Protein AF-A0A1H1PQ62-F1 (afdb_monomer)

Structure (mmCIF, N/CA/C/O backbone):
data_AF-A0A1H1PQ62-F1
#
_entry.id   AF-A0A1H1PQ62-F1
#
loop_
_atom_site.group_PDB
_atom_site.id
_atom_site.type_symbol
_atom_site.label_atom_id
_atom_site.label_alt_id
_atom_site.label_comp_id
_atom_site.label_asym_id
_atom_site.label_entity_id
_atom_site.label_seq_id
_atom_site.pdbx_PDB_ins_code
_atom_site.Cartn_x
_atom_site.Cartn_y
_atom_site.Cartn_z
_atom_site.occupancy
_atom_site.B_iso_or_equiv
_atom_site.auth_seq_id
_atom_site.auth_comp_id
_atom_site.auth_asym_id
_atom_site.auth_atom_id
_atom_site.pdbx_PDB_model_num
ATOM 1 N N . MET A 1 1 ? -14.845 -15.224 19.064 1.00 60.75 1 MET A N 1
ATOM 2 C CA . MET A 1 1 ? -15.427 -14.970 17.728 1.00 60.75 1 MET A CA 1
ATOM 3 C C . MET A 1 1 ? -15.476 -13.468 17.4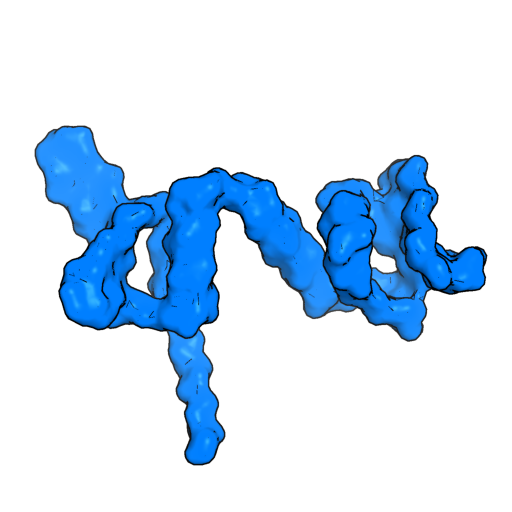80 1.00 60.75 1 MET A C 1
ATOM 5 O O . MET A 1 1 ? -15.979 -12.739 18.328 1.00 60.75 1 MET A O 1
ATOM 9 N N . ILE A 1 2 ? -14.899 -12.996 16.369 1.00 67.56 2 ILE A N 1
ATOM 10 C CA . ILE A 1 2 ? -14.927 -11.572 16.002 1.00 67.56 2 ILE A CA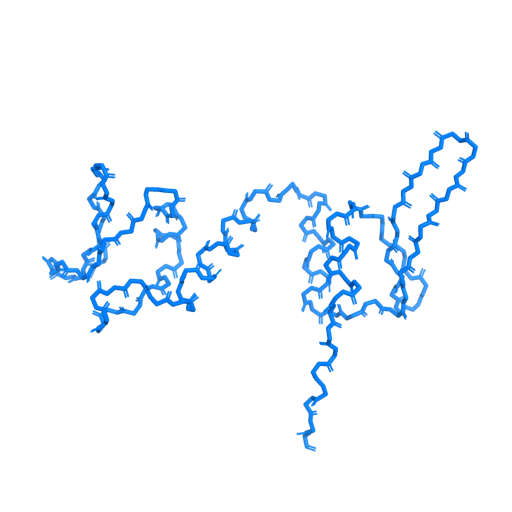 1
ATOM 11 C C . ILE A 1 2 ? -16.142 -11.336 15.113 1.00 67.56 2 ILE A C 1
ATOM 13 O O . ILE A 1 2 ? -16.270 -11.981 14.075 1.00 67.56 2 ILE A O 1
ATOM 17 N N . HIS A 1 3 ? -17.009 -10.405 15.500 1.00 73.62 3 HIS A N 1
ATOM 18 C CA . HIS A 1 3 ? -18.148 -10.001 14.684 1.00 73.62 3 HIS A CA 1
ATOM 19 C C . HIS A 1 3 ? -18.183 -8.481 14.519 1.00 73.62 3 HIS A C 1
ATOM 21 O O . HIS A 1 3 ? -17.653 -7.719 15.335 1.00 73.62 3 HIS A O 1
ATOM 27 N N . ILE A 1 4 ? -18.778 -8.039 13.416 1.00 77.00 4 ILE A N 1
ATOM 28 C CA . ILE A 1 4 ? -18.813 -6.637 13.022 1.00 77.00 4 ILE A CA 1
ATOM 29 C C . ILE A 1 4 ? -20.263 -6.204 12.862 1.00 77.00 4 ILE A C 1
ATOM 31 O O . ILE A 1 4 ? -21.037 -6.886 12.198 1.00 77.00 4 ILE A O 1
ATOM 35 N N . ASN A 1 5 ? -20.610 -5.054 13.439 1.00 76.56 5 ASN A N 1
ATOM 36 C CA . ASN A 1 5 ? -21.908 -4.423 13.231 1.00 76.56 5 ASN A CA 1
ATOM 37 C C . ASN A 1 5 ? -21.738 -3.150 12.386 1.00 76.56 5 ASN A C 1
ATOM 39 O O . ASN A 1 5 ? -21.158 -2.153 12.841 1.00 76.56 5 ASN A O 1
ATOM 43 N N . GLU A 1 6 ? -22.202 -3.219 11.139 1.00 65.50 6 GLU A N 1
ATOM 44 C CA . GLU A 1 6 ? -22.123 -2.152 10.143 1.00 65.50 6 GLU A CA 1
ATOM 45 C C . GLU A 1 6 ? -23.266 -1.149 10.356 1.00 65.50 6 GLU A C 1
ATOM 47 O O . GLU A 1 6 ? -24.419 -1.388 10.019 1.00 65.50 6 GLU A O 1
ATOM 52 N N . THR A 1 7 ? -22.938 0.001 10.944 1.00 68.12 7 THR A N 1
ATOM 53 C CA . THR A 1 7 ? -23.837 1.167 11.052 1.00 68.12 7 THR A CA 1
ATOM 54 C C . THR A 1 7 ? -23.104 2.408 10.512 1.00 68.12 7 THR A C 1
ATOM 56 O O . THR A 1 7 ? -22.156 2.275 9.740 1.00 68.12 7 THR A O 1
ATOM 59 N N . ALA A 1 8 ? -23.458 3.636 10.916 1.00 59.69 8 ALA A N 1
ATOM 60 C CA . ALA A 1 8 ? -22.713 4.852 10.540 1.00 59.69 8 ALA A CA 1
ATOM 61 C C . ALA A 1 8 ? -21.238 4.848 11.008 1.00 59.69 8 ALA A C 1
ATOM 63 O O . ALA A 1 8 ? -20.391 5.545 10.447 1.00 59.69 8 ALA A O 1
ATOM 64 N N . ARG A 1 9 ? -20.919 4.062 12.044 1.00 68.44 9 ARG A N 1
ATOM 65 C CA . ARG A 1 9 ? -19.550 3.718 12.435 1.00 68.44 9 ARG A CA 1
ATOM 66 C C . ARG A 1 9 ? -19.500 2.238 12.788 1.00 68.44 9 ARG A C 1
ATOM 68 O O . ARG A 1 9 ? -20.246 1.780 13.651 1.00 68.44 9 ARG A O 1
ATOM 75 N N . THR A 1 10 ? -18.602 1.512 12.148 1.00 82.44 10 THR A N 1
ATOM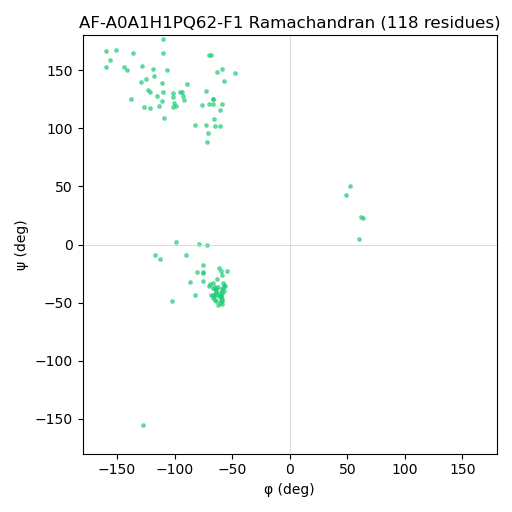 76 C CA . THR A 1 10 ? -18.498 0.062 12.273 1.00 82.44 10 THR A CA 1
ATOM 77 C C . THR A 1 10 ? -17.983 -0.331 13.656 1.00 82.44 10 THR A C 1
ATOM 79 O O . THR A 1 10 ? -16.900 0.090 14.071 1.00 82.44 10 THR A O 1
ATOM 82 N N . LYS A 1 11 ? -18.767 -1.115 14.401 1.00 86.31 11 LYS A N 1
ATOM 83 C CA . LYS A 1 11 ? -18.390 -1.609 15.732 1.00 86.31 11 LYS A CA 1
ATOM 84 C C . LYS A 1 11 ? -17.780 -2.999 15.614 1.00 86.31 11 LYS A C 1
ATOM 86 O O . LYS A 1 11 ? -18.355 -3.877 14.981 1.00 86.31 11 LYS A O 1
ATOM 91 N N . VAL A 1 12 ? -16.631 -3.175 16.250 1.00 85.19 12 VAL A N 1
ATOM 92 C CA . VAL A 1 12 ? -15.888 -4.428 16.334 1.00 85.19 12 VAL A CA 1
ATOM 93 C C . VAL A 1 12 ? -16.139 -5.047 17.697 1.00 85.19 12 VAL A C 1
ATOM 95 O O . VAL A 1 12 ? -15.927 -4.389 18.722 1.00 85.19 12 VAL A O 1
ATOM 98 N N . PHE A 1 13 ? -16.555 -6.305 17.689 1.00 83.88 13 PHE A N 1
ATOM 99 C CA . PHE A 1 13 ? -16.799 -7.095 18.882 1.00 83.88 13 PHE A CA 1
ATOM 100 C C . PHE A 1 13 ? -15.872 -8.306 18.913 1.00 83.88 13 PHE A C 1
ATOM 102 O O . PHE A 1 13 ? -15.556 -8.884 17.872 1.00 83.88 13 PHE A O 1
ATOM 109 N N . LEU A 1 14 ? -15.450 -8.678 20.115 1.00 83.25 14 LEU A N 1
ATOM 110 C CA . LEU A 1 14 ? -14.702 -9.893 20.407 1.00 83.25 14 LEU A CA 1
ATOM 111 C C . LEU A 1 14 ? -15.461 -10.617 21.515 1.00 83.25 14 LEU A C 1
ATOM 113 O O . LEU A 1 14 ? -15.631 -10.044 22.588 1.00 83.25 14 LEU A O 1
ATOM 117 N N . ASP A 1 15 ? -15.942 -11.828 21.232 1.00 82.38 15 ASP A N 1
ATOM 118 C CA . ASP A 1 15 ? -16.724 -12.634 22.186 1.00 82.38 15 ASP A CA 1
ATOM 119 C C . ASP A 1 15 ? -17.906 -11.836 22.761 1.00 82.38 15 ASP A C 1
ATOM 121 O O . ASP A 1 15 ? -18.056 -11.663 23.968 1.00 82.38 15 ASP A O 1
ATOM 125 N N . ASP A 1 16 ? -18.678 -11.236 21.851 1.00 81.31 16 ASP A N 1
ATOM 126 C CA . ASP A 1 16 ? -19.847 -10.386 22.118 1.00 81.31 16 ASP A CA 1
ATOM 127 C C . ASP A 1 16 ? -19.598 -9.123 22.952 1.00 81.31 16 ASP A C 1
ATOM 129 O O . ASP A 1 16 ? -20.500 -8.320 23.193 1.00 81.31 16 ASP A O 1
ATOM 133 N N . THR A 1 17 ? -18.337 -8.856 23.284 1.00 82.06 17 THR A N 1
ATOM 134 C CA . THR A 1 17 ? -17.9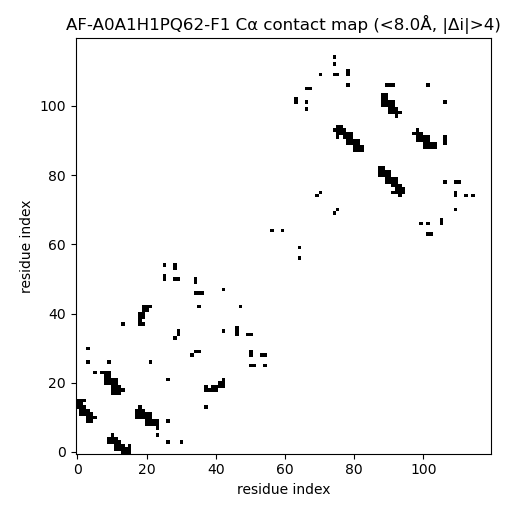19 -7.637 23.964 1.00 82.06 17 THR A CA 1
ATOM 135 C C . THR A 1 17 ? -17.501 -6.592 22.940 1.00 82.06 17 THR A C 1
ATOM 137 O O . THR A 1 17 ? -16.665 -6.849 22.074 1.00 82.06 17 THR A O 1
ATOM 140 N N . HIS A 1 18 ? -18.065 -5.382 23.025 1.00 85.44 18 HIS A N 1
ATOM 141 C CA . HIS A 1 18 ? -17.647 -4.271 22.166 1.00 85.44 18 HIS A CA 1
ATOM 142 C C . HIS A 1 18 ? -16.214 -3.859 22.499 1.00 85.44 18 HIS A C 1
ATOM 144 O O . HIS A 1 18 ? -15.912 -3.447 23.617 1.00 85.44 18 HIS A O 1
ATOM 150 N N . VAL A 1 19 ? -15.341 -3.934 21.500 1.00 86.88 19 VAL A N 1
ATOM 151 C CA . VAL A 1 19 ? -13.916 -3.644 21.657 1.00 86.88 19 VAL A CA 1
ATOM 152 C C . VAL A 1 19 ? -13.569 -2.267 21.112 1.00 86.88 19 VAL A C 1
ATOM 154 O O . VAL A 1 19 ? -12.859 -1.486 21.751 1.00 86.88 19 VAL A O 1
ATOM 157 N N . LYS A 1 20 ? -14.021 -1.965 19.890 1.00 87.25 20 LYS A N 1
ATOM 158 C CA . LYS A 1 20 ? -13.591 -0.755 19.184 1.00 87.25 20 LYS A CA 1
ATOM 159 C C . LYS A 1 20 ? -14.599 -0.317 18.136 1.00 87.25 20 LYS A C 1
ATOM 161 O O . LYS A 1 20 ? -15.414 -1.095 17.654 1.00 87.25 20 LYS A O 1
ATOM 166 N N . THR A 1 21 ? -14.530 0.955 17.774 1.00 86.75 21 THR A N 1
ATOM 167 C CA . THR A 1 21 ? -15.286 1.523 16.658 1.00 86.75 21 THR A CA 1
ATOM 168 C C . THR A 1 21 ? -14.306 1.987 15.589 1.00 86.75 21 THR A C 1
ATOM 170 O O . THR A 1 21 ? -13.374 2.737 15.894 1.00 86.75 21 THR A O 1
ATOM 173 N N . ILE A 1 22 ? -14.514 1.548 14.350 1.00 86.75 22 ILE A N 1
ATOM 174 C CA . ILE A 1 22 ? -13.677 1.868 13.194 1.00 86.75 22 ILE A CA 1
ATOM 175 C C . ILE A 1 22 ? -14.479 2.606 12.113 1.00 86.75 22 ILE A C 1
ATOM 177 O O . ILE A 1 22 ? -15.694 2.422 12.002 1.00 86.75 22 ILE A O 1
ATOM 181 N N . PRO A 1 23 ? -13.824 3.458 11.307 1.00 87.06 23 PRO A N 1
ATOM 182 C CA . PRO A 1 23 ? -14.413 3.978 10.077 1.00 87.06 23 PRO A CA 1
ATOM 183 C C . PRO A 1 23 ? -14.843 2.856 9.122 1.00 87.06 23 PRO A C 1
ATOM 185 O O . PRO A 1 23 ? -14.096 1.897 8.931 1.00 87.06 23 PRO A O 1
ATOM 188 N N . ASN A 1 24 ? -15.994 3.022 8.461 1.00 86.69 24 ASN A N 1
ATOM 189 C CA . ASN A 1 24 ? -16.571 1.999 7.575 1.00 86.69 24 ASN A CA 1
ATOM 190 C C . ASN A 1 24 ? -15.652 1.605 6.411 1.00 86.69 24 ASN A C 1
ATOM 192 O O . ASN A 1 24 ? -15.706 0.469 5.953 1.00 86.69 24 ASN A O 1
ATOM 196 N N . LYS A 1 25 ? -14.758 2.502 5.975 1.00 87.50 25 LYS A N 1
ATOM 197 C CA . LYS A 1 25 ? -13.781 2.206 4.918 1.00 87.50 25 LYS A CA 1
ATOM 198 C C . LYS A 1 25 ? -12.811 1.066 5.258 1.00 87.50 25 LYS A C 1
ATOM 200 O O . LYS A 1 25 ? -12.226 0.495 4.352 1.00 87.50 25 LYS A O 1
ATOM 205 N N . TYR A 1 26 ? -12.626 0.728 6.538 1.00 87.94 26 TYR A N 1
ATOM 206 C CA . TYR A 1 26 ? -11.720 -0.353 6.946 1.00 87.94 26 TYR A CA 1
ATOM 207 C C . TYR A 1 26 ? -12.427 -1.680 7.241 1.00 87.94 26 TYR A C 1
ATOM 209 O O . TYR A 1 26 ? -11.772 -2.627 7.671 1.00 87.94 26 TYR A O 1
ATOM 217 N N . THR A 1 27 ? -13.745 -1.757 7.059 1.00 86.50 27 THR A N 1
ATOM 218 C CA . THR A 1 27 ? -14.547 -2.911 7.487 1.00 86.50 27 THR A CA 1
ATOM 219 C C . THR A 1 27 ? -14.085 -4.211 6.845 1.00 86.50 27 THR A C 1
ATOM 221 O O . THR A 1 27 ? -13.777 -5.164 7.557 1.00 86.50 27 THR A O 1
ATOM 224 N N . ASP A 1 28 ? -13.951 -4.231 5.519 1.00 85.25 28 ASP A N 1
ATOM 225 C CA . ASP A 1 28 ? -13.553 -5.439 4.787 1.00 85.25 28 ASP A CA 1
ATOM 226 C C . ASP A 1 28 ? -12.140 -5.889 5.154 1.00 85.25 28 ASP A C 1
ATOM 228 O O . ASP A 1 28 ? -11.890 -7.064 5.397 1.00 85.25 28 ASP A O 1
ATOM 232 N N . ILE A 1 29 ? -11.222 -4.931 5.291 1.00 86.94 29 ILE A N 1
ATOM 233 C CA . ILE A 1 29 ? -9.843 -5.195 5.714 1.00 86.94 29 ILE A CA 1
ATOM 234 C C . ILE A 1 29 ? -9.826 -5.836 7.099 1.00 86.94 29 ILE A C 1
ATOM 236 O O . ILE A 1 29 ? -9.042 -6.746 7.365 1.00 86.94 29 ILE A O 1
ATOM 240 N N . PHE A 1 30 ? -10.678 -5.352 8.001 1.00 83.62 30 PHE A N 1
ATOM 241 C CA . PHE A 1 30 ? -10.738 -5.875 9.352 1.00 83.62 30 PHE A CA 1
ATOM 242 C C . PHE A 1 30 ? -11.332 -7.290 9.407 1.00 83.62 30 PHE A C 1
ATOM 244 O O . PHE A 1 30 ? -10.839 -8.100 10.196 1.00 83.62 30 PHE A O 1
ATOM 251 N N . LYS A 1 31 ? -12.321 -7.607 8.555 1.00 83.38 31 LYS A N 1
ATOM 252 C CA . LYS A 1 31 ? -12.846 -8.978 8.391 1.00 83.38 31 LYS A CA 1
ATOM 253 C C . LYS A 1 31 ? -11.755 -9.953 7.952 1.00 83.38 31 LYS A C 1
ATOM 255 O O . LYS A 1 31 ? -11.741 -11.082 8.418 1.00 83.38 31 LYS A O 1
ATOM 260 N N . GLU A 1 32 ? -10.851 -9.509 7.083 1.00 83.19 32 GLU A N 1
ATOM 261 C CA . GLU A 1 32 ? -9.795 -10.353 6.517 1.00 83.19 32 GLU A CA 1
ATOM 262 C C . GLU A 1 32 ? -8.575 -10.506 7.443 1.00 83.19 32 GLU A C 1
ATOM 264 O O . GLU A 1 32 ? -8.031 -11.600 7.571 1.00 83.19 32 GLU A O 1
ATOM 269 N N . LYS A 1 33 ? -8.104 -9.412 8.063 1.00 80.94 33 LYS A N 1
ATOM 270 C CA . LYS A 1 33 ? -6.779 -9.368 8.716 1.00 80.94 33 LYS A CA 1
ATOM 271 C C . LYS A 1 33 ? -6.801 -9.228 10.246 1.00 80.94 33 LYS A C 1
ATOM 273 O O . LYS A 1 33 ? -5.750 -9.366 10.862 1.00 80.94 33 LYS A O 1
ATOM 278 N N . HIS A 1 34 ? -7.941 -8.908 10.866 1.00 79.88 34 HIS A N 1
ATOM 279 C CA . HIS A 1 34 ? -8.095 -8.789 12.330 1.00 79.88 34 HIS A CA 1
ATOM 280 C C . HIS A 1 34 ? -7.022 -7.931 13.058 1.00 79.88 34 HIS A C 1
ATOM 282 O O . HIS A 1 34 ? -6.557 -8.267 14.141 1.00 79.88 34 HIS A O 1
ATOM 288 N N . ILE A 1 35 ? -6.652 -6.776 12.492 1.00 77.50 35 ILE A N 1
ATOM 289 C CA . ILE A 1 35 ? -5.476 -5.950 12.879 1.00 77.50 35 ILE A CA 1
ATOM 290 C C . ILE A 1 35 ? -5.602 -5.205 14.241 1.00 77.50 35 ILE A C 1
ATOM 292 O O . ILE A 1 35 ? -4.699 -4.487 14.667 1.00 77.50 35 ILE A O 1
ATOM 296 N N . ILE A 1 36 ? -6.716 -5.325 14.964 1.00 79.69 36 ILE A N 1
ATOM 297 C CA . ILE A 1 36 ? -7.014 -4.463 16.123 1.00 79.69 36 ILE A CA 1
ATOM 298 C C . ILE A 1 36 ? -6.553 -5.100 17.434 1.00 79.69 36 ILE A C 1
ATOM 300 O O . ILE A 1 36 ? -6.916 -6.226 17.755 1.00 79.69 36 ILE A O 1
ATOM 304 N N . ASN A 1 37 ? -5.846 -4.320 18.253 1.00 80.38 37 ASN A N 1
ATOM 305 C CA . ASN A 1 37 ? -5.563 -4.646 19.642 1.00 80.38 37 ASN A CA 1
ATOM 306 C C . ASN A 1 37 ? -6.815 -4.408 20.508 1.00 80.38 37 ASN A C 1
ATOM 308 O O . ASN A 1 37 ? -7.274 -3.256 20.609 1.00 80.38 37 ASN A O 1
ATOM 312 N N . PRO A 1 38 ? -7.331 -5.453 21.184 1.00 78.62 38 PRO A N 1
ATOM 313 C CA . PRO A 1 38 ? -8.566 -5.347 21.941 1.00 78.62 38 PRO A CA 1
ATOM 314 C C . PRO A 1 38 ? -8.443 -4.596 23.272 1.00 78.62 38 PRO A C 1
ATOM 316 O O . PRO A 1 38 ? -9.437 -4.111 23.801 1.00 78.62 38 PRO A O 1
ATOM 319 N N . LEU A 1 39 ? -7.230 -4.426 23.801 1.00 81.62 39 LEU A N 1
ATOM 320 C CA . LEU A 1 39 ? -7.000 -3.776 25.096 1.00 81.62 39 LEU A CA 1
ATOM 321 C C . LEU A 1 39 ? -7.149 -2.251 25.031 1.00 81.62 39 LEU A C 1
ATOM 323 O O . LEU A 1 39 ? -7.408 -1.590 26.037 1.00 81.62 39 LEU A O 1
ATOM 327 N N . LYS A 1 40 ? -6.961 -1.656 23.849 1.00 82.38 40 LYS A N 1
ATOM 328 C CA . LYS A 1 40 ? -7.013 -0.200 23.673 1.00 82.38 40 LYS A CA 1
ATOM 329 C C . LYS A 1 40 ? -8.354 0.204 23.087 1.00 82.38 40 LYS A C 1
ATOM 331 O O . LYS A 1 40 ? -8.647 -0.157 21.961 1.00 82.38 40 LYS A O 1
ATOM 336 N N . LYS A 1 41 ? -9.115 1.060 23.780 1.00 79.81 41 LYS A N 1
ATOM 337 C CA . LYS A 1 41 ? -10.448 1.519 23.326 1.00 79.81 41 LYS A CA 1
ATOM 338 C C . LYS A 1 41 ? -10.439 2.328 22.019 1.00 79.81 41 LYS A C 1
ATOM 340 O O . LYS A 1 41 ? -11.418 2.329 21.281 1.00 79.81 41 LYS A O 1
ATOM 345 N N . ARG A 1 42 ? -9.355 3.057 21.723 1.00 83.62 42 ARG A N 1
ATOM 346 C CA . ARG A 1 42 ? -9.215 3.884 20.506 1.00 83.62 42 ARG A CA 1
ATOM 347 C C . ARG A 1 42 ? -8.248 3.240 19.516 1.00 83.62 42 ARG A C 1
ATOM 349 O O . ARG A 1 42 ? -7.296 2.582 19.926 1.00 83.62 42 ARG A O 1
ATOM 356 N N . LEU A 1 43 ? -8.468 3.485 18.222 1.00 85.88 43 LEU A N 1
ATOM 357 C CA . LEU A 1 43 ? -7.490 3.169 17.179 1.00 85.88 43 LEU A CA 1
ATOM 358 C C . LEU A 1 43 ? -6.200 3.953 17.440 1.00 85.88 43 LEU A C 1
ATOM 360 O O . LEU A 1 43 ? -6.200 5.190 17.388 1.00 85.88 43 LEU A O 1
ATOM 364 N N . THR A 1 44 ? -5.130 3.219 17.711 1.00 88.56 44 THR A N 1
ATOM 365 C CA . THR A 1 44 ? -3.762 3.717 17.814 1.00 88.56 44 THR A CA 1
ATOM 366 C C . THR A 1 44 ? -3.247 4.171 16.452 1.00 88.56 44 THR A C 1
ATOM 368 O O . THR A 1 44 ? -3.807 3.831 15.410 1.00 88.56 44 THR A O 1
ATOM 371 N N . ARG A 1 45 ? -2.164 4.954 16.457 1.00 87.19 45 ARG A N 1
ATOM 372 C CA . ARG A 1 45 ? -1.506 5.399 15.223 1.00 87.19 45 ARG A CA 1
ATOM 373 C C . ARG A 1 45 ? -1.028 4.216 14.377 1.00 87.19 45 ARG A C 1
ATOM 375 O O . ARG A 1 45 ? -1.242 4.234 13.173 1.00 87.19 45 ARG A O 1
ATOM 382 N N . GLU A 1 46 ? -0.456 3.201 15.019 1.00 87.12 46 GLU A N 1
ATOM 383 C CA . GLU A 1 46 ? 0.045 1.993 14.356 1.00 87.12 46 GLU A CA 1
ATOM 384 C C . GLU A 1 46 ? -1.086 1.190 13.703 1.00 87.12 46 GLU A C 1
ATOM 386 O O . GLU A 1 46 ? -1.016 0.874 12.523 1.00 87.12 46 GLU A O 1
ATOM 391 N N . GLU A 1 47 ? -2.186 0.948 14.425 1.00 87.38 47 GLU A N 1
ATOM 392 C CA . GLU A 1 47 ? -3.352 0.253 13.859 1.00 87.38 47 GLU A CA 1
ATOM 393 C C . GLU A 1 47 ? -3.931 1.009 12.659 1.00 87.38 47 GLU A C 1
ATOM 395 O O . GLU A 1 47 ? -4.237 0.403 11.637 1.00 87.38 47 GLU A O 1
ATOM 400 N N . ARG A 1 48 ? -4.068 2.343 12.753 1.00 89.31 48 ARG A N 1
ATOM 401 C CA . ARG A 1 48 ? -4.543 3.151 11.616 1.00 89.31 48 ARG A CA 1
ATOM 402 C C . ARG A 1 48 ? -3.602 3.033 10.433 1.00 89.31 48 ARG A C 1
ATOM 404 O O . ARG A 1 48 ? -4.074 2.861 9.320 1.00 89.31 48 ARG A O 1
ATOM 411 N N . PHE A 1 49 ? -2.299 3.109 10.676 1.00 88.06 49 PHE A N 1
ATOM 412 C CA . PHE A 1 49 ? -1.304 2.971 9.626 1.00 88.06 49 PHE A CA 1
ATOM 413 C C . PHE A 1 49 ? -1.415 1.609 8.929 1.00 88.06 49 PHE A C 1
ATOM 415 O O . PHE A 1 49 ? -1.510 1.558 7.709 1.00 88.06 49 PHE A O 1
ATOM 422 N N . GLN A 1 50 ? -1.509 0.513 9.683 1.00 88.69 50 GLN A N 1
ATOM 423 C CA . GLN A 1 50 ? -1.647 -0.831 9.113 1.00 88.69 50 GLN A CA 1
ATOM 424 C C . GLN A 1 50 ? -2.963 -1.032 8.343 1.00 88.69 50 GLN A C 1
ATOM 426 O O . GLN A 1 50 ? -2.976 -1.703 7.305 1.00 88.69 50 GLN A O 1
ATOM 431 N N . LEU A 1 51 ? -4.061 -0.435 8.818 1.00 90.06 51 LEU A N 1
ATOM 432 C CA . LEU A 1 51 ? -5.341 -0.435 8.108 1.00 90.06 51 LEU A CA 1
ATOM 433 C C . LEU A 1 51 ? -5.264 0.367 6.802 1.00 90.06 51 LEU A C 1
ATOM 435 O O . LEU A 1 51 ? -5.731 -0.123 5.780 1.00 90.06 51 LEU A O 1
ATOM 439 N N . GLU A 1 52 ? -4.640 1.548 6.804 1.00 89.75 52 GLU A N 1
ATOM 440 C CA . GLU A 1 52 ? -4.442 2.349 5.585 1.00 89.75 52 GLU A CA 1
ATOM 441 C C . GLU A 1 52 ? -3.532 1.642 4.578 1.00 89.75 52 GLU A C 1
ATOM 443 O O . GLU A 1 52 ? -3.859 1.585 3.397 1.00 89.75 52 GLU A O 1
ATOM 448 N N . VAL A 1 53 ? -2.429 1.037 5.032 1.00 87.12 53 VAL A N 1
ATOM 449 C CA . VAL A 1 53 ? -1.543 0.247 4.161 1.00 87.12 53 VAL A CA 1
ATOM 450 C C . VAL A 1 53 ? -2.306 -0.915 3.536 1.00 87.12 53 VAL A C 1
ATOM 452 O O . VAL A 1 53 ? -2.194 -1.148 2.339 1.00 87.12 53 VAL A O 1
ATOM 455 N N . SER A 1 54 ? -3.123 -1.624 4.316 1.00 88.62 54 SER A N 1
ATOM 456 C CA . SER A 1 54 ? -3.926 -2.731 3.789 1.00 88.62 54 SER A CA 1
ATOM 457 C C . SER A 1 54 ? -5.004 -2.262 2.807 1.00 88.62 54 SER A C 1
ATOM 459 O O . SER A 1 54 ? -5.317 -2.982 1.863 1.00 88.62 54 SER A O 1
ATOM 461 N N . LEU A 1 55 ? -5.556 -1.063 3.013 1.00 88.06 55 LEU A N 1
ATOM 462 C CA . LEU A 1 55 ? -6.532 -0.451 2.110 1.00 88.0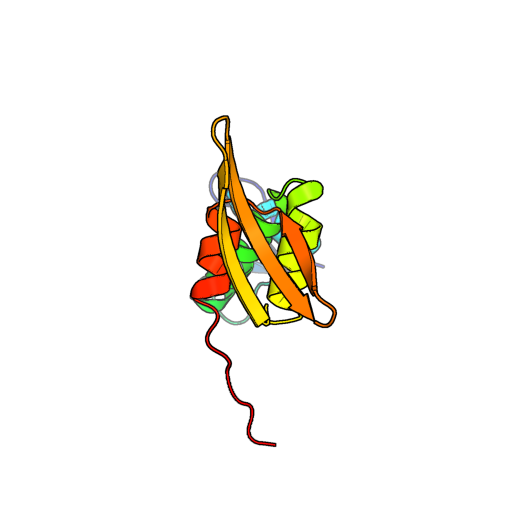6 55 LEU A CA 1
ATOM 463 C C . LEU A 1 55 ? -5.886 -0.107 0.774 1.00 88.06 55 LEU A C 1
ATOM 465 O O . LEU A 1 55 ? -6.419 -0.458 -0.274 1.00 88.06 55 LEU A O 1
ATOM 469 N N . PHE A 1 56 ? -4.705 0.504 0.834 1.00 85.44 56 PHE A N 1
ATOM 470 C CA . PHE A 1 56 ? -3.881 0.778 -0.332 1.00 85.44 56 PHE A CA 1
ATOM 471 C C . PHE A 1 56 ? -3.509 -0.513 -1.075 1.00 85.44 56 PHE A C 1
ATOM 473 O O . PHE A 1 56 ? -3.730 -0.610 -2.277 1.00 85.44 56 PHE A O 1
ATOM 480 N N . GLU A 1 57 ? -3.027 -1.542 -0.365 1.00 84.50 57 GLU A N 1
ATOM 481 C CA . GLU A 1 57 ? -2.670 -2.843 -0.953 1.00 84.50 57 GLU A CA 1
ATOM 482 C C . GLU A 1 57 ? -3.847 -3.494 -1.704 1.00 84.50 57 GLU A C 1
ATOM 484 O O . GLU A 1 57 ? -3.625 -4.136 -2.728 1.00 84.50 57 GLU A O 1
ATOM 489 N N . LYS A 1 58 ? -5.087 -3.322 -1.222 1.00 83.50 58 LYS A N 1
ATOM 490 C CA . LYS A 1 58 ? -6.303 -3.866 -1.856 1.00 83.50 58 LYS A CA 1
ATOM 491 C C . LYS A 1 58 ? -6.724 -3.095 -3.113 1.00 83.50 58 LYS A C 1
ATOM 493 O O . LYS A 1 58 ? -7.414 -3.652 -3.958 1.00 83.50 58 LYS A O 1
ATOM 498 N N . GLN A 1 59 ? -6.326 -1.830 -3.229 1.00 82.12 59 GLN A N 1
ATOM 499 C CA . GLN A 1 59 ? -6.633 -0.963 -4.373 1.00 82.12 59 GLN A CA 1
ATOM 500 C C . GLN A 1 59 ? -5.574 -1.027 -5.481 1.00 82.12 59 GLN A C 1
ATOM 502 O O . GLN A 1 59 ? -5.788 -0.476 -6.559 1.00 82.12 59 GLN A O 1
ATOM 507 N N . LEU A 1 60 ? -4.433 -1.679 -5.237 1.00 80.62 60 LEU A N 1
ATOM 508 C CA . LEU A 1 60 ? -3.409 -1.866 -6.258 1.00 80.62 60 LEU A CA 1
ATOM 509 C C . LEU A 1 60 ? -3.927 -2.785 -7.366 1.00 80.62 60 LEU A C 1
ATOM 511 O O . LEU A 1 60 ? -4.309 -3.926 -7.113 1.00 80.62 60 LEU A O 1
ATOM 515 N N . PHE A 1 61 ? -3.861 -2.296 -8.602 1.00 76.62 61 PHE A N 1
ATOM 516 C CA . PHE A 1 61 ? -4.017 -3.129 -9.789 1.00 76.62 61 PHE A CA 1
ATOM 517 C C . PHE A 1 61 ? -2.951 -4.240 -9.816 1.00 76.62 61 PHE A C 1
ATOM 519 O O . PHE A 1 61 ? -1.846 -4.077 -9.281 1.00 76.62 61 PHE A O 1
ATOM 526 N N . ASP A 1 62 ? -3.280 -5.379 -10.428 1.00 71.12 62 ASP A N 1
ATOM 527 C CA . ASP A 1 62 ? -2.420 -6.571 -10.424 1.00 71.12 62 ASP A CA 1
ATOM 528 C C . ASP A 1 62 ? -1.025 -6.309 -11.021 1.00 71.12 62 ASP A C 1
ATOM 530 O O . ASP A 1 62 ? -0.026 -6.841 -10.531 1.00 71.12 62 ASP A O 1
ATOM 534 N N . ASP A 1 63 ? -0.937 -5.426 -12.018 1.00 67.94 63 ASP A N 1
ATOM 535 C CA . ASP A 1 63 ? 0.309 -4.975 -12.646 1.00 67.94 63 ASP A CA 1
ATOM 536 C C . ASP A 1 63 ? 1.215 -4.190 -11.677 1.00 67.94 63 ASP A C 1
ATOM 538 O O . ASP A 1 63 ? 2.433 -4.387 -11.645 1.00 67.94 63 ASP A O 1
ATOM 542 N N . HIS A 1 64 ? 0.634 -3.366 -10.806 1.00 78.81 64 HIS A N 1
ATOM 543 C CA . HIS A 1 64 ? 1.353 -2.624 -9.769 1.00 78.81 64 HIS A CA 1
ATOM 544 C C . HIS A 1 64 ? 1.677 -3.465 -8.531 1.00 78.81 64 HIS A C 1
ATOM 546 O O . HIS A 1 64 ? 2.634 -3.170 -7.806 1.00 78.81 64 HIS A O 1
ATOM 552 N N . ARG A 1 65 ? 0.919 -4.538 -8.282 1.00 84.31 65 ARG A N 1
ATOM 553 C CA . ARG A 1 65 ? 1.086 -5.399 -7.105 1.00 84.31 65 ARG A CA 1
ATOM 55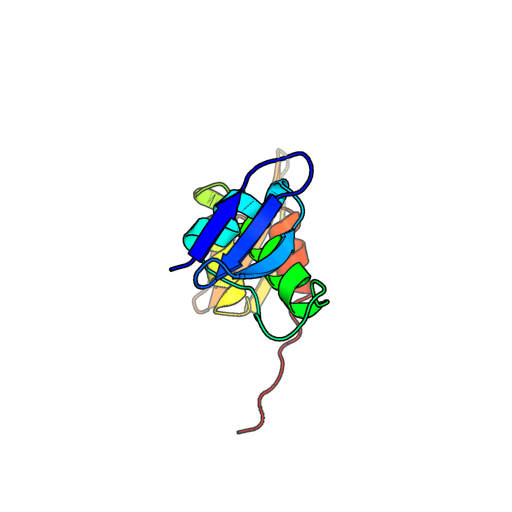4 C C . ARG A 1 65 ? 2.434 -6.113 -7.091 1.00 84.31 65 ARG A C 1
ATOM 556 O O . ARG A 1 65 ? 3.052 -6.237 -6.030 1.00 84.31 65 ARG A O 1
ATOM 563 N N . TYR A 1 66 ? 2.914 -6.563 -8.252 1.00 83.62 66 TYR A N 1
ATOM 564 C CA . TYR A 1 66 ? 4.238 -7.180 -8.362 1.00 83.62 66 TYR A CA 1
ATOM 565 C C . TYR A 1 66 ? 5.345 -6.192 -7.977 1.00 83.62 66 TYR A C 1
ATOM 567 O O . TYR A 1 66 ? 6.152 -6.482 -7.091 1.00 83.62 66 TYR A O 1
ATOM 575 N N . ALA A 1 67 ? 5.337 -5.001 -8.581 1.00 84.88 67 ALA A N 1
ATOM 576 C CA . ALA A 1 67 ? 6.322 -3.959 -8.314 1.00 84.88 67 ALA A CA 1
ATOM 577 C C . ALA A 1 67 ? 6.296 -3.495 -6.849 1.00 84.88 67 ALA A C 1
ATOM 579 O O . ALA A 1 67 ? 7.345 -3.396 -6.214 1.00 84.88 67 ALA A O 1
ATOM 580 N N . TYR A 1 68 ? 5.108 -3.293 -6.275 1.00 87.56 68 TYR A N 1
ATOM 581 C CA . TYR A 1 68 ? 4.953 -2.951 -4.861 1.00 87.56 68 TYR A CA 1
ATOM 582 C C . TYR A 1 68 ? 5.560 -4.014 -3.932 1.00 87.56 68 TYR A C 1
ATOM 584 O O . TYR A 1 68 ? 6.332 -3.696 -3.024 1.00 87.56 68 TYR A O 1
ATOM 592 N N . ASN A 1 69 ? 5.270 -5.296 -4.181 1.00 86.12 69 ASN A N 1
ATOM 593 C CA . ASN A 1 69 ? 5.850 -6.397 -3.409 1.00 86.12 69 ASN A CA 1
ATOM 594 C C . ASN A 1 69 ? 7.373 -6.460 -3.545 1.00 86.12 69 ASN A C 1
ATOM 596 O O . ASN A 1 69 ? 8.064 -6.773 -2.571 1.00 86.12 69 ASN A O 1
ATOM 600 N N . LEU A 1 70 ? 7.895 -6.161 -4.734 1.00 84.94 70 LEU A N 1
ATOM 601 C CA . LEU A 1 70 ? 9.327 -6.111 -4.983 1.00 84.94 70 LEU A CA 1
ATOM 602 C C . LEU A 1 70 ? 9.978 -4.987 -4.163 1.00 84.94 70 LEU A C 1
ATOM 604 O O . LEU A 1 70 ? 10.900 -5.267 -3.405 1.00 84.94 70 LEU A O 1
ATOM 608 N N . ILE A 1 71 ? 9.428 -3.766 -4.186 1.00 86.56 71 ILE A N 1
ATOM 609 C CA . ILE A 1 71 ? 9.880 -2.638 -3.344 1.00 86.56 71 ILE A CA 1
ATOM 610 C C . ILE A 1 71 ? 9.826 -2.996 -1.853 1.00 86.56 71 ILE A C 1
ATOM 612 O O . ILE A 1 71 ? 10.731 -2.652 -1.094 1.00 86.56 71 ILE A O 1
ATOM 616 N N . LYS A 1 72 ? 8.787 -3.707 -1.403 1.00 85.62 72 LYS A N 1
ATOM 617 C CA . LYS A 1 72 ? 8.645 -4.122 0.002 1.00 85.62 72 LYS A CA 1
ATOM 618 C C . LYS A 1 72 ? 9.753 -5.092 0.429 1.00 85.62 72 LYS A C 1
ATOM 620 O O . LYS A 1 72 ? 10.277 -4.973 1.534 1.00 85.62 72 LYS A O 1
ATOM 625 N N . ARG A 1 73 ? 10.120 -6.039 -0.442 1.00 84.69 73 ARG A N 1
ATOM 626 C CA . ARG A 1 73 ? 11.082 -7.120 -0.151 1.00 84.69 73 ARG A CA 1
ATOM 627 C C . ARG A 1 73 ? 12.537 -6.735 -0.401 1.00 84.69 73 ARG A C 1
ATOM 629 O O . ARG A 1 73 ? 13.416 -7.226 0.299 1.00 84.69 73 ARG A O 1
ATOM 636 N N . SER A 1 74 ? 12.801 -5.871 -1.373 1.00 84.38 74 SER A N 1
ATOM 637 C CA . SER A 1 74 ? 14.150 -5.479 -1.782 1.00 84.38 74 SER A CA 1
ATOM 638 C C . SER A 1 74 ? 14.202 -4.008 -2.176 1.00 84.38 74 SER A C 1
ATOM 640 O O . SER A 1 74 ? 13.195 -3.395 -2.526 1.00 84.38 74 SER A O 1
ATOM 642 N N . SER A 1 75 ? 15.372 -3.395 -2.033 1.00 84.81 75 SER A N 1
ATOM 643 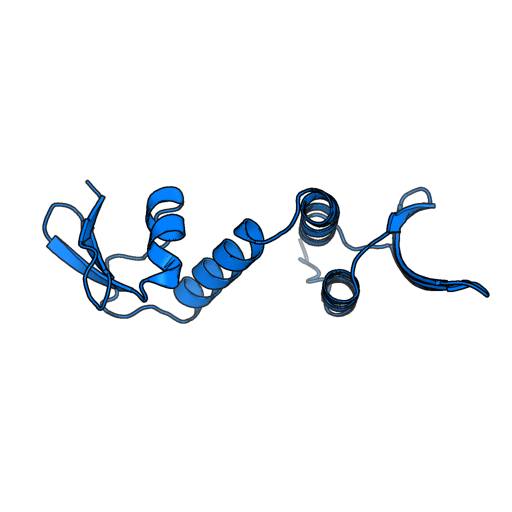C CA . SER A 1 75 ? 15.620 -2.047 -2.550 1.00 84.81 75 SER A CA 1
ATOM 644 C C . SER A 1 75 ? 16.133 -2.161 -3.988 1.00 84.81 75 SER A C 1
ATOM 646 O O . SER A 1 75 ? 16.905 -3.085 -4.261 1.00 84.81 75 SER A O 1
ATOM 648 N N . PRO A 1 76 ? 15.679 -1.300 -4.913 1.00 87.75 76 PRO A N 1
ATOM 649 C CA . PRO A 1 76 ? 16.299 -1.219 -6.229 1.00 87.75 76 PRO A CA 1
ATOM 650 C C . PRO A 1 76 ? 17.752 -0.746 -6.085 1.00 87.75 76 PRO A C 1
ATOM 652 O O . PRO A 1 76 ? 18.061 0.029 -5.182 1.00 87.75 76 PRO A O 1
ATOM 655 N N . ASP A 1 77 ? 18.627 -1.196 -6.984 1.00 87.69 77 ASP A N 1
ATOM 656 C CA . ASP A 1 77 ? 20.012 -0.715 -7.054 1.00 87.69 77 ASP A CA 1
ATOM 657 C C . ASP A 1 77 ? 20.028 0.766 -7.471 1.00 87.69 77 ASP A C 1
ATOM 659 O O . ASP A 1 77 ? 20.832 1.554 -6.979 1.00 87.69 77 ASP A O 1
ATOM 663 N N . PHE A 1 78 ? 19.116 1.147 -8.372 1.00 87.88 78 PHE A N 1
ATOM 664 C CA . PHE A 1 78 ? 18.826 2.534 -8.719 1.00 87.88 78 PHE A CA 1
ATOM 665 C C . PHE A 1 78 ? 17.442 2.665 -9.365 1.00 87.88 78 PHE A C 1
ATOM 667 O O . PHE A 1 78 ? 16.811 1.690 -9.783 1.00 87.88 78 PHE A O 1
ATOM 674 N N . VAL A 1 79 ? 16.973 3.904 -9.457 1.00 90.06 79 VAL A N 1
ATOM 675 C CA . VAL A 1 79 ? 15.674 4.268 -10.026 1.00 90.06 79 VAL A CA 1
ATOM 676 C C . VAL A 1 79 ? 15.892 5.287 -11.136 1.00 90.06 79 VAL A C 1
ATOM 678 O O . VAL A 1 79 ? 16.781 6.132 -11.029 1.00 90.06 79 VAL A O 1
ATOM 681 N N . GLN A 1 80 ? 15.124 5.201 -12.222 1.00 90.25 80 GLN A N 1
ATOM 682 C CA . GLN A 1 80 ? 15.296 6.100 -13.362 1.00 90.25 80 GLN A CA 1
ATOM 683 C C . GLN A 1 80 ? 13.977 6.541 -13.995 1.00 90.25 80 GLN A C 1
ATOM 685 O O . GLN A 1 80 ? 12.985 5.811 -14.014 1.00 90.25 80 GLN A O 1
ATOM 690 N N . ILE A 1 81 ? 14.000 7.747 -14.560 1.00 93.62 81 ILE A N 1
ATOM 691 C CA . ILE A 1 81 ? 12.932 8.288 -15.399 1.00 93.62 81 ILE A CA 1
ATOM 692 C C . ILE A 1 81 ? 13.377 8.136 -16.849 1.00 93.62 81 ILE A C 1
ATOM 694 O O . ILE A 1 81 ? 14.377 8.725 -17.258 1.00 93.62 81 ILE A O 1
ATOM 698 N N . VAL A 1 82 ? 12.625 7.375 -17.636 1.00 92.06 82 VAL A N 1
ATOM 699 C CA . VAL A 1 82 ? 12.890 7.194 -19.061 1.00 92.06 82 VAL A CA 1
ATOM 700 C C . VAL A 1 82 ? 11.985 8.128 -19.850 1.00 92.06 82 VAL A C 1
ATOM 702 O O . VAL A 1 82 ? 10.758 8.044 -19.774 1.00 92.06 82 VAL A O 1
ATOM 705 N N . THR A 1 83 ? 12.603 9.027 -20.612 1.00 92.81 83 THR A N 1
ATOM 706 C CA . THR A 1 83 ? 11.906 9.935 -21.526 1.00 92.81 83 THR A CA 1
ATOM 707 C C . THR A 1 83 ? 12.290 9.567 -22.951 1.00 92.81 83 THR A C 1
ATOM 709 O O . THR A 1 83 ? 13.460 9.591 -23.317 1.00 92.81 83 THR A O 1
ATOM 712 N N . THR A 1 84 ? 11.295 9.200 -23.745 1.00 90.44 84 THR A N 1
ATOM 713 C CA . THR A 1 84 ? 11.403 8.941 -25.186 1.00 90.44 84 THR A CA 1
ATOM 714 C C . THR A 1 84 ? 10.667 10.052 -25.939 1.00 90.44 84 THR A C 1
ATOM 716 O O . THR A 1 84 ? 9.842 10.732 -25.324 1.00 90.44 84 THR A O 1
ATOM 719 N N . PRO A 1 85 ? 10.875 10.223 -27.258 1.00 93.12 85 PRO A N 1
ATOM 720 C CA . PRO A 1 85 ? 10.157 11.240 -28.033 1.00 93.12 85 PRO A CA 1
ATOM 721 C C . PRO A 1 85 ? 8.624 11.155 -27.930 1.00 93.12 85 PRO A C 1
ATOM 723 O O . PRO A 1 85 ? 7.944 12.152 -28.139 1.00 93.12 85 PRO A O 1
ATOM 726 N N . PHE A 1 86 ? 8.081 9.982 -27.582 1.00 90.62 86 PHE A N 1
ATOM 727 C CA . PHE A 1 86 ? 6.640 9.714 -27.567 1.00 90.62 86 PHE A CA 1
ATOM 728 C C . PHE A 1 86 ? 6.075 9.376 -26.184 1.00 90.62 86 PHE A C 1
ATOM 730 O O . PHE A 1 86 ? 4.863 9.251 -26.032 1.00 90.62 86 PHE A O 1
ATOM 737 N N . SER A 1 87 ? 6.916 9.171 -25.168 1.00 91.50 87 SER A N 1
ATOM 738 C CA . SER A 1 87 ? 6.435 8.736 -23.856 1.00 91.50 87 SER A CA 1
ATOM 739 C C . SER A 1 87 ? 7.419 9.019 -22.731 1.00 91.50 87 SER A C 1
ATOM 741 O O . SER A 1 87 ? 8.635 9.018 -22.927 1.00 91.50 87 SER A O 1
ATOM 743 N N . LYS A 1 88 ? 6.873 9.190 -21.528 1.00 91.62 88 LYS A N 1
ATOM 744 C CA . LYS A 1 88 ? 7.622 9.279 -20.277 1.00 91.62 88 LYS A CA 1
ATOM 745 C C . LYS A 1 88 ? 7.151 8.175 -19.342 1.00 91.62 88 LYS A C 1
ATOM 747 O O . LYS A 1 88 ? 5.947 8.003 -19.159 1.00 91.62 88 LYS A O 1
ATOM 752 N N . TYR A 1 89 ? 8.082 7.436 -18.751 1.00 91.75 89 TYR A N 1
ATOM 753 C CA . TYR A 1 89 ? 7.759 6.402 -17.776 1.00 91.75 89 TYR A CA 1
ATOM 754 C C . TYR A 1 89 ? 8.874 6.199 -16.748 1.00 91.75 89 TYR A C 1
ATOM 756 O O . TYR A 1 89 ? 9.981 6.711 -16.901 1.00 91.75 89 TYR A O 1
ATOM 764 N N . TYR A 1 90 ? 8.560 5.469 -15.680 1.00 92.94 90 TYR A N 1
ATOM 765 C CA . TYR A 1 90 ? 9.446 5.252 -14.540 1.00 92.94 90 TYR A CA 1
ATOM 766 C C . TYR A 1 90 ? 9.899 3.796 -14.498 1.00 92.94 90 TYR A C 1
ATOM 768 O O . TYR A 1 90 ? 9.097 2.891 -14.742 1.00 92.94 90 TYR A O 1
ATOM 776 N N . GLU A 1 91 ? 11.170 3.567 -14.183 1.00 91.81 91 GLU A N 1
ATOM 777 C CA . GLU A 1 91 ? 11.741 2.229 -14.042 1.00 91.81 91 GLU A CA 1
ATOM 778 C C . GLU A 1 91 ? 12.496 2.078 -12.723 1.00 91.81 91 GLU A C 1
ATOM 780 O O . GLU A 1 91 ? 13.246 2.960 -12.297 1.00 91.81 91 GLU A O 1
ATOM 785 N N . LEU A 1 92 ? 12.331 0.906 -12.117 1.00 91.12 92 LEU A N 1
ATOM 786 C CA . LEU A 1 92 ? 13.158 0.416 -11.024 1.00 91.12 92 LEU A CA 1
ATOM 787 C C . LEU A 1 92 ? 14.154 -0.589 -11.587 1.00 91.12 92 LEU A C 1
ATOM 789 O O . LEU A 1 92 ? 13.753 -1.513 -12.303 1.00 91.12 92 LEU A O 1
ATOM 793 N N . VAL A 1 93 ? 15.432 -0.429 -11.251 1.00 89.94 93 VAL A N 1
ATOM 794 C CA . VAL A 1 93 ? 16.481 -1.357 -11.672 1.00 89.94 93 VAL A CA 1
ATOM 795 C C . VAL A 1 93 ? 16.988 -2.130 -10.469 1.00 89.94 93 VAL A C 1
ATOM 797 O O . VAL A 1 93 ? 17.428 -1.559 -9.477 1.00 89.94 93 VAL A O 1
ATOM 800 N N . TYR A 1 94 ? 16.907 -3.450 -10.571 1.00 88.50 94 TYR A N 1
ATOM 801 C CA . TYR A 1 94 ? 17.364 -4.391 -9.558 1.00 88.50 94 TYR A CA 1
ATOM 802 C C . TYR A 1 94 ? 18.608 -5.144 -10.044 1.00 88.50 94 TYR A C 1
ATOM 804 O O . TYR A 1 94 ? 19.024 -5.028 -11.206 1.00 88.50 94 TYR A O 1
ATOM 812 N N . LYS A 1 95 ? 19.152 -5.984 -9.156 1.00 83.56 95 LYS A N 1
ATOM 813 C CA . LYS A 1 95 ? 20.278 -6.875 -9.445 1.00 83.56 95 LYS A CA 1
ATOM 814 C C . LYS A 1 95 ? 20.077 -7.630 -10.760 1.00 83.56 95 LYS A C 1
ATOM 816 O O . LYS A 1 95 ? 18.958 -7.967 -11.145 1.00 83.56 95 LYS A O 1
ATOM 821 N N . ASN A 1 96 ? 21.184 -7.905 -11.446 1.00 83.94 96 ASN A N 1
ATOM 822 C CA . ASN A 1 96 ? 21.218 -8.517 -12.780 1.00 83.94 96 ASN A CA 1
ATOM 823 C C . ASN A 1 96 ? 20.569 -7.666 -13.886 1.00 83.94 96 ASN A C 1
ATOM 825 O O . ASN A 1 96 ? 20.192 -8.197 -14.927 1.00 83.94 96 ASN A O 1
ATOM 829 N N . ARG A 1 97 ? 20.464 -6.342 -13.688 1.00 83.94 97 ARG A N 1
ATOM 830 C CA . ARG A 1 97 ? 19.879 -5.391 -14.653 1.00 83.94 97 ARG A CA 1
ATOM 831 C C . ARG A 1 97 ? 18.403 -5.662 -14.961 1.00 83.94 97 ARG A C 1
ATOM 833 O O . ARG A 1 97 ? 17.916 -5.259 -16.016 1.00 83.94 97 ARG A O 1
ATOM 840 N N . MET A 1 98 ? 17.690 -6.324 -14.051 1.00 87.50 98 MET A N 1
ATOM 841 C CA . MET A 1 98 ? 16.249 -6.507 -14.183 1.00 87.50 98 MET A CA 1
ATOM 842 C C . MET A 1 98 ? 15.561 -5.147 -14.051 1.00 87.50 98 MET A C 1
ATOM 844 O O . MET A 1 98 ? 15.761 -4.445 -13.059 1.00 87.50 98 MET A O 1
ATOM 848 N N . LYS A 1 99 ? 14.755 -4.786 -15.052 1.00 90.00 99 LYS A N 1
ATOM 849 C CA . LYS A 1 99 ? 14.027 -3.516 -15.106 1.00 90.00 99 LYS A CA 1
ATOM 850 C C . LYS A 1 99 ? 12.541 -3.762 -14.919 1.00 90.00 99 LYS A C 1
ATOM 852 O O . LYS A 1 99 ? 11.969 -4.614 -15.594 1.00 90.00 99 LYS A O 1
ATOM 857 N N . VAL A 1 100 ? 11.923 -2.998 -14.029 1.00 89.25 100 VAL A N 1
ATOM 858 C CA . VAL A 1 100 ? 10.481 -3.051 -13.780 1.00 89.25 100 VAL A CA 1
ATOM 859 C C . VAL A 1 100 ? 9.904 -1.670 -14.034 1.00 89.25 100 VAL A C 1
ATOM 861 O O . VAL A 1 100 ? 10.271 -0.710 -13.357 1.00 89.25 100 VAL A O 1
ATOM 864 N N . LYS A 1 101 ? 9.008 -1.569 -15.017 1.00 90.06 101 LYS A N 1
ATOM 865 C CA . LYS A 1 101 ? 8.254 -0.343 -15.288 1.00 90.06 101 LYS A CA 1
ATOM 866 C C . LYS A 1 101 ? 7.206 -0.148 -14.194 1.00 90.06 101 LYS A C 1
ATOM 868 O O . LYS A 1 101 ? 6.490 -1.088 -13.863 1.00 90.06 101 LYS A O 1
ATOM 873 N N . VAL A 1 102 ? 7.124 1.057 -13.639 1.00 89.25 102 VAL A N 1
ATOM 874 C CA . VAL A 1 102 ? 6.244 1.372 -12.505 1.00 89.25 102 VAL A CA 1
ATOM 875 C C . VAL A 1 102 ? 5.519 2.703 -12.689 1.00 89.25 102 VAL A C 1
ATOM 877 O O . VAL A 1 102 ? 5.891 3.523 -13.532 1.00 89.25 102 VAL A O 1
ATOM 880 N N . SER A 1 103 ? 4.475 2.923 -11.888 1.00 87.69 103 SER A N 1
ATOM 881 C CA . SER A 1 103 ? 3.815 4.223 -11.766 1.00 87.69 103 SER A CA 1
ATOM 882 C C . SER A 1 103 ? 4.699 5.242 -11.037 1.00 87.69 103 SER A C 1
ATOM 884 O O . SER A 1 103 ? 5.650 4.882 -10.337 1.00 87.69 103 SER A O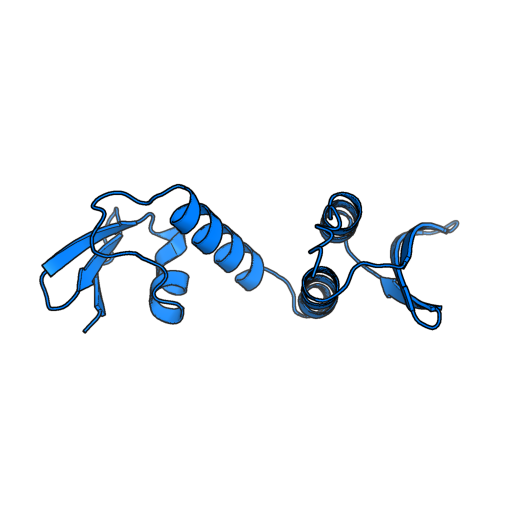 1
ATOM 886 N N . ALA A 1 104 ? 4.356 6.526 -11.167 1.00 87.06 104 ALA A N 1
ATOM 887 C CA . ALA A 1 104 ? 5.032 7.607 -10.449 1.00 87.06 104 ALA A CA 1
ATOM 888 C C . ALA A 1 104 ? 4.971 7.416 -8.922 1.00 87.06 104 ALA A C 1
ATOM 890 O O . ALA A 1 104 ? 5.954 7.668 -8.230 1.00 87.06 104 ALA A O 1
ATOM 891 N N . ASP A 1 105 ? 3.848 6.914 -8.402 1.00 84.81 105 ASP A N 1
ATOM 892 C CA . ASP A 1 105 ? 3.661 6.699 -6.963 1.00 84.81 105 ASP A CA 1
ATOM 893 C C . ASP A 1 105 ? 4.611 5.626 -6.421 1.00 84.81 105 ASP A C 1
ATOM 895 O O . ASP A 1 105 ? 5.261 5.821 -5.394 1.00 84.81 105 ASP A O 1
ATOM 899 N N . LEU A 1 106 ? 4.749 4.507 -7.141 1.00 86.38 106 LEU A N 1
ATOM 900 C CA . LEU A 1 106 ? 5.681 3.438 -6.774 1.00 86.38 106 LEU A CA 1
ATOM 901 C C . LEU A 1 106 ? 7.142 3.860 -6.956 1.00 86.38 106 LEU A C 1
ATOM 903 O O . LEU A 1 106 ? 7.998 3.466 -6.165 1.00 86.38 106 LEU A O 1
ATOM 907 N N . TYR A 1 107 ? 7.425 4.686 -7.964 1.00 88.94 107 TYR A N 1
ATOM 908 C CA . TYR A 1 107 ? 8.737 5.298 -8.142 1.00 8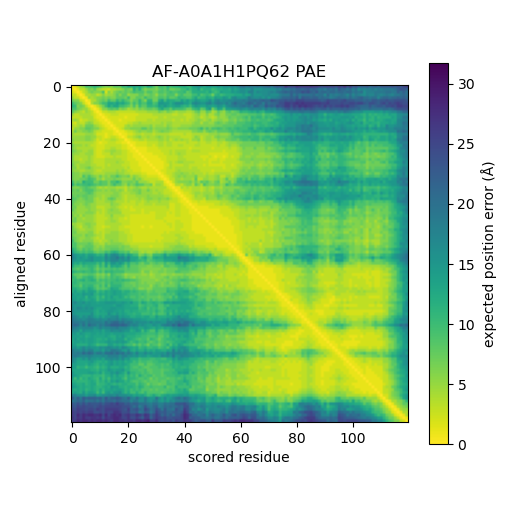8.94 107 TYR A CA 1
ATOM 909 C C . TYR A 1 107 ? 9.111 6.172 -6.937 1.00 88.94 107 TYR A C 1
ATOM 911 O O . TYR A 1 107 ? 10.163 5.960 -6.335 1.00 88.94 107 TYR A O 1
ATOM 919 N N . ASN A 1 108 ? 8.227 7.075 -6.512 1.00 85.75 108 ASN A N 1
ATOM 920 C CA . ASN A 1 108 ? 8.460 7.925 -5.341 1.00 85.75 108 ASN A CA 1
ATOM 921 C C . ASN A 1 108 ? 8.638 7.088 -4.064 1.00 85.75 108 ASN A C 1
ATOM 923 O O . ASN A 1 108 ? 9.600 7.287 -3.324 1.00 85.75 108 ASN A O 1
ATOM 927 N N . LEU A 1 109 ? 7.792 6.069 -3.866 1.00 84.25 109 LEU A N 1
ATOM 928 C CA . LEU A 1 109 ? 7.905 5.143 -2.734 1.00 84.25 109 LEU A CA 1
ATOM 929 C C . LEU A 1 109 ? 9.280 4.454 -2.669 1.00 84.25 109 LEU A C 1
ATOM 931 O O . LEU A 1 109 ? 9.794 4.190 -1.583 1.00 84.25 109 LEU A O 1
ATOM 935 N N . SER A 1 110 ? 9.868 4.142 -3.825 1.00 83.88 110 SER A N 1
ATOM 936 C CA . SER A 1 110 ? 11.170 3.478 -3.900 1.00 83.88 110 SER A CA 1
ATOM 937 C C . SER A 1 110 ? 12.353 4.405 -3.595 1.00 83.88 110 SER A C 1
ATOM 939 O O . SER A 1 110 ? 13.333 3.936 -3.020 1.00 83.88 110 SER A O 1
ATOM 941 N N . ILE A 1 111 ? 12.251 5.703 -3.913 1.00 82.12 111 ILE A N 1
ATOM 942 C CA . ILE A 1 111 ? 13.278 6.712 -3.593 1.00 82.12 111 ILE A CA 1
ATOM 943 C C . ILE A 1 111 ? 13.350 6.948 -2.087 1.00 82.12 111 ILE A C 1
ATOM 945 O O . ILE A 1 111 ? 14.434 7.004 -1.509 1.00 82.12 111 ILE A O 1
ATOM 949 N N . ASP A 1 112 ? 12.191 7.052 -1.441 1.00 70.94 112 ASP A N 1
ATOM 950 C CA . ASP A 1 112 ? 12.099 7.385 -0.018 1.00 70.94 112 ASP A CA 1
ATOM 951 C C . ASP A 1 112 ? 12.396 6.193 0.903 1.00 70.94 112 ASP A C 1
ATOM 953 O O . ASP A 1 112 ? 12.366 6.308 2.137 1.00 70.94 112 ASP A O 1
ATOM 957 N N . LYS A 1 113 ? 12.702 5.026 0.325 1.00 70.00 113 LYS A N 1
ATOM 958 C CA . LYS A 1 113 ? 13.015 3.815 1.072 1.00 70.00 113 LYS A CA 1
ATOM 959 C C . LYS A 1 113 ? 14.392 3.940 1.724 1.00 70.00 113 LYS A C 1
ATOM 961 O O . LYS A 1 113 ? 15.406 3.501 1.189 1.00 70.00 113 LYS A O 1
ATOM 966 N N . LYS A 1 114 ? 14.426 4.496 2.937 1.00 61.19 114 LYS A N 1
ATOM 967 C CA . LYS A 1 114 ? 15.621 4.458 3.787 1.00 61.19 114 LYS A CA 1
ATOM 968 C C . LYS A 1 114 ? 16.009 3.005 4.053 1.00 61.19 114 LYS A C 1
ATOM 970 O O . LYS A 1 114 ? 15.235 2.247 4.643 1.00 61.19 114 LYS A O 1
ATOM 975 N N . GLU A 1 115 ? 17.223 2.627 3.666 1.00 59.50 115 GLU A N 1
ATOM 976 C CA . GLU A 1 115 ? 17.823 1.380 4.124 1.00 59.50 115 GLU A CA 1
ATOM 977 C C . GLU A 1 115 ? 18.052 1.476 5.632 1.00 59.50 115 GLU A C 1
ATOM 979 O O . GLU A 1 115 ? 18.990 2.113 6.111 1.00 59.50 115 GLU A O 1
ATOM 984 N N . ILE A 1 116 ? 17.174 0.846 6.409 1.00 55.56 116 ILE A N 1
ATOM 985 C CA . ILE A 1 116 ? 17.455 0.601 7.818 1.00 55.56 116 ILE A CA 1
ATOM 986 C C . ILE A 1 116 ? 18.537 -0.477 7.837 1.00 55.56 116 ILE A C 1
ATOM 988 O O . ILE A 1 116 ? 18.233 -1.667 7.731 1.00 55.56 116 ILE A O 1
ATOM 992 N N . LYS A 1 117 ? 19.806 -0.065 7.940 1.00 47.69 117 LYS A N 1
ATOM 993 C CA . LYS A 1 117 ? 20.904 -0.986 8.240 1.00 47.69 117 LYS A CA 1
ATOM 994 C C . LYS A 1 117 ? 20.612 -1.617 9.598 1.00 47.69 117 LYS A C 1
ATOM 996 O O . LYS A 1 117 ? 20.776 -0.985 10.638 1.00 47.69 117 LYS A O 1
ATOM 1001 N N . ARG A 1 118 ? 20.121 -2.856 9.587 1.00 46.22 118 ARG A N 1
ATOM 1002 C CA . ARG A 1 118 ? 20.129 -3.701 10.779 1.00 46.22 118 ARG A CA 1
ATOM 1003 C C . ARG A 1 118 ? 21.579 -4.118 10.980 1.00 46.22 118 ARG A C 1
ATOM 1005 O O . ARG A 1 118 ? 22.079 -4.942 10.221 1.00 46.22 118 ARG A O 1
ATOM 1012 N N . ASN A 1 119 ? 22.254 -3.487 11.936 1.00 37.91 119 ASN A N 1
ATOM 1013 C CA . ASN A 1 119 ? 23.505 -4.021 12.460 1.00 37.91 119 ASN A CA 1
ATOM 1014 C C . ASN A 1 119 ? 23.136 -5.334 13.162 1.00 37.91 119 ASN A C 1
ATOM 1016 O O . ASN A 1 119 ? 22.423 -5.298 14.167 1.00 37.91 119 ASN A O 1
ATOM 1020 N N . TYR A 1 120 ? 23.505 -6.458 12.551 1.00 42.84 120 TYR A N 1
ATOM 1021 C CA . TYR A 1 120 ? 23.474 -7.777 13.181 1.00 42.84 120 TYR A CA 1
ATOM 1022 C C . TYR A 1 120 ? 24.775 -7.996 13.944 1.00 42.84 120 TYR A C 1
ATOM 1024 O O . TYR A 1 120 ? 25.820 -7.524 13.437 1.00 42.84 120 TYR A O 1
#

Foldseek 3Di:
DWDWDDDCWIFIDDPNHTQETHHPLLVVVCVVPVLDDRVDHYQDPVSVVVSVVSSVQVPDDPLQNVLLVCLVVDAAPDKDWDDDPVDIWIWGAHPPRDIRTHDPVSSVSRVPDDPPPPPD

Solvent-accessible surface area (backbone atoms only — not comparable to full-atom values): 7396 Å² total; per-residue (Å²): 101,78,51,74,49,85,60,99,54,22,35,37,24,51,68,88,38,83,36,39,71,44,65,62,91,47,48,69,59,41,76,76,64,62,72,72,66,68,90,45,68,61,84,46,74,65,48,50,49,55,51,51,52,53,52,51,62,71,69,48,52,76,80,52,44,56,57,52,53,44,55,74,75,42,80,58,80,45,74,47,78,48,76,54,103,88,49,76,49,33,36,40,29,34,81,92,75,43,72,44,80,47,53,70,68,58,49,54,56,56,72,71,55,74,81,78,79,74,86,126

Radius of gyration: 19.21 Å; Cα contacts (8 Å, |Δi|>4): 149; chains: 1; bounding box: 47×26×53 Å

Mean predicted aligned error: 8.79 Å

Sequence (120 aa):
MIHINETARTKVFLDDTHVKTIPNKYTDIFKEKHIINPLKKRLTREERFQLEVSLFEKQLFDDHRYAYNLIKRSSPDFVQIVTTPFSKYYELVYKNRMKVKVSADLYNLSIDKKEIKRNY

Secondary structure (DSSP, 8-state):
-EEEE-SSSEEEEETTEEEEEE-GGGHHHHHHH----TT-SS--HHHHHHHHHHHHHHHS-HHHHHHHHHHHH---SEEEEEEETTEEEEEEEEGGGEEEEE-HHHHHHHHT--------

Nearest PDB structures (foldseek):
  1zyl-assembly1_A  TM=3.881E-01  e=2.728E+00  Escherichia coli
  7n6g-assembly1_6N  TM=3.126E-01  e=3.474E+00  Chlamydomonas reinhardtii

pLDDT: mean 82.16, std 10.46, range [37.91, 93.62]